Protein 6HA4 (pdb70)

Solvent-accessible surface area: 4019 Å² total; per-residue (Å²): 59,170,55,90,12,100,1,57,116,118,149,19,48,0,85,18,129,41,120,96,34,141,74,32,112,40,121,0,37,159,156,117,122,87,52,4,68,140,90,95,35,101,0,45,4,14,63,204,89,105,55,14,57,1,70

Radius of gyration: 9.96 Å; Cα contacts (8 Å, |Δi|>4): 153; chains: 1; bounding box: 22×17×27 Å

Foldseek 3Di:
DKWKAWAAQPQQWTWTQDPVGDTDIDHFDPPPQATADHGRFMWMADVPVGDIRTD

Organism: Penicillium rubens (strain ATCC 28089 / DSM 1075 / NRRL 1951 / Wisconsin 54-1255) (NCBI:txid500485)

Nearest PDB structures (foldseek):
  6hah-assembly1_A  TM=9.936E-01  e=3.985E-09  Penicillium rubens Wisconsin 54-1255
  7nxi-assembly1_A  TM=9.576E-01  e=2.485E-08  Penicillium rubens Wisconsin 54-1255
  7pgd-assembly1_A  TM=9.353E-01  e=4.404E-08  Penicillium rubens Wisconsin 54-1255
  2mhv-assembly1_A  TM=9.046E-01  e=2.217E-08  Penicillium chrysogenum
  2nbf-assembly1_A  TM=8.535E-01  e=4.867E-07  Penicillium chrysogenum

Structure (mmCIF, N/CA/C/O backbone):
data_6HA4
#
_entry.id   6HA4
#
_cell.length_a   22.719
_cell.length_b   37.587
_cell.length_c   29.956
_cell.angle_alpha   90.00
_cell.angle_beta   111.75
_cell.angle_gamma   90.00
#
_symmetry.space_group_name_H-M   'P 1 21 1'
#
loop_
_entity.id
_entity.type
_entity.pdbx_description
1 polymer 'Pc24g00380 protein'
2 non-polymer GLYCEROL
3 non-polymer '25,26,27,28-tetrahydroxypentacyclo[19.3.1.1~3,7~.1~9,13~.1~15,19~]octacosa-1(25),3(28),4,6,9(27),10,12,15(26),16,18,21,23-dodecaene-5,11,17,23-tetrasulfonic acid'
4 water water
#
loop_
_atom_site.group_PDB
_atom_site.id
_atom_site.type_symbol
_atom_site.label_atom_id
_atom_site.label_alt_id
_atom_site.label_comp_id
_atom_site.label_asym_id
_atom_site.label_entity_id
_atom_site.label_seq_id
_atom_site.pdbx_PDB_ins_code
_atom_site.Cartn_x
_atom_site.Cartn_y
_atom_site.Cartn_z
_atom_site.occupancy
_atom_site.B_iso_or_equiv
_atom_site.auth_seq_id
_atom_site.auth_comp_id
_atom_site.auth_asym_id
_atom_site.auth_atom_id
_atom_site.pdbx_PDB_model_num
ATOM 1 N N . ALA A 1 1 ? 4.886 -0.572 41.786 1.00 20.64 1 ALA A N 1
ATOM 2 C CA . ALA A 1 1 ? 3.492 -0.541 42.213 1.00 19.11 1 ALA A CA 1
ATOM 3 C C . ALA A 1 1 ? 2.582 -0.758 41.012 1.00 19.87 1 ALA A C 1
ATOM 4 O O . ALA A 1 1 ? 2.867 -0.232 39.946 1.00 17.77 1 ALA A O 1
ATOM 6 N N . LYS A 1 2 ? 1.480 -1.506 41.182 1.00 17.21 2 LYS A N 1
ATOM 7 C CA A LYS A 1 2 ? 0.496 -1.718 40.121 0.50 16.62 2 LYS A CA 1
ATOM 8 C CA B LYS A 1 2 ? 0.507 -1.697 40.108 0.50 17.01 2 LYS A CA 1
ATOM 9 C C . LYS A 1 2 ? -0.763 -0.927 40.446 1.00 19.75 2 LYS A C 1
ATOM 10 O O . LYS A 1 2 ? -1.381 -1.175 41.482 1.00 23.22 2 LYS A O 1
ATOM 21 N N . TYR A 1 3 ? -1.120 0.051 39.596 1.00 13.98 3 TYR A N 1
ATOM 22 C CA . TYR A 1 3 ? -2.269 0.913 39.835 1.00 14.48 3 TYR A CA 1
ATOM 23 C C . TYR A 1 3 ? -3.333 0.750 38.772 1.00 15.61 3 TYR A C 1
ATOM 24 O O . TYR A 1 3 ? -3.031 0.430 37.624 1.00 16.03 3 TYR A O 1
ATOM 33 N N . THR A 1 4 ? -4.573 1.029 39.146 1.00 14.83 4 THR A N 1
ATOM 34 C CA . THR A 1 4 ? -5.688 1.071 38.219 1.00 13.45 4 THR A CA 1
ATOM 35 C C . THR A 1 4 ? -6.177 2.502 38.137 1.00 14.89 4 THR A C 1
ATOM 36 O O . THR A 1 4 ? -6.292 3.179 39.160 1.00 15.69 4 THR A O 1
ATOM 40 N N . GLY A 1 5 ? -6.466 2.952 36.927 1.00 11.42 5 GLY A N 1
ATOM 41 C CA . GLY A 1 5 ? -6.997 4.283 36.703 1.00 12.66 5 GLY A CA 1
ATOM 42 C C . GLY A 1 5 ? -8.082 4.285 35.654 1.00 13.36 5 GLY A C 1
ATOM 43 O O . GLY A 1 5 ? -8.721 3.258 35.397 1.00 13.99 5 GLY A O 1
ATOM 44 N N . LYS A 1 6 ? -8.319 5.466 35.082 1.00 11.68 6 LYS A N 1
ATOM 45 C CA . LYS A 1 6 ? -9.347 5.694 34.075 1.00 12.83 6 LYS A CA 1
ATOM 46 C C . LYS A 1 6 ? -8.697 6.334 32.880 1.00 13.33 6 LYS A C 1
ATOM 47 O O . LYS A 1 6 ? -7.915 7.273 33.053 1.00 14.35 6 LYS A O 1
ATOM 53 N N . CYS A 1 7 ? -9.059 5.901 31.668 1.00 13.26 7 CYS A N 1
ATOM 54 C CA . CYS A 1 7 ? -8.486 6.4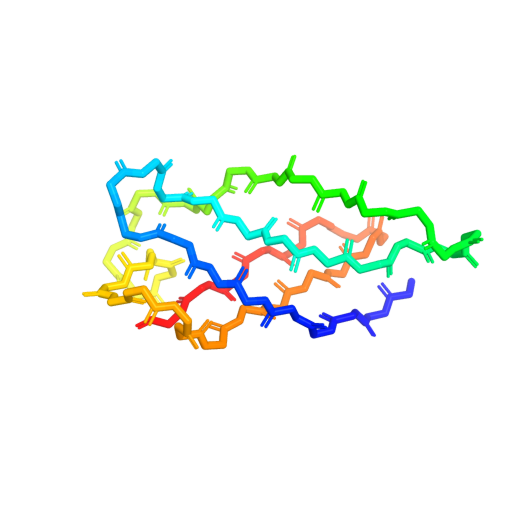88 30.470 1.00 12.88 7 CYS A CA 1
ATOM 55 C C . CYS A 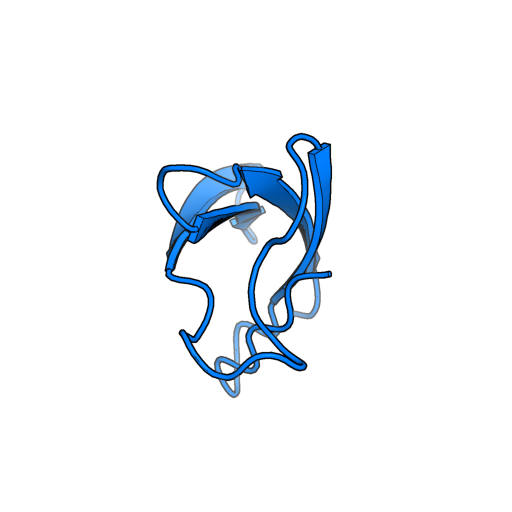1 7 ? -9.472 7.376 29.725 1.00 15.90 7 CYS A C 1
ATOM 56 O O . CYS A 1 7 ? -10.682 7.240 29.895 1.00 15.20 7 CYS A O 1
ATOM 59 N N . THR A 1 8 ? -8.940 8.328 28.943 1.00 14.78 8 THR A N 1
ATOM 60 C CA . THR A 1 8 ? -9.732 9.188 28.063 1.00 14.76 8 THR A CA 1
ATOM 61 C C . THR A 1 8 ? -9.464 8.779 26.622 1.00 17.71 8 THR A C 1
ATOM 62 O O . THR A 1 8 ? -8.322 8.475 26.269 1.00 17.05 8 THR A O 1
ATOM 66 N N . LYS A 1 9 ? -10.505 8.742 25.794 1.00 15.33 9 LYS A N 1
ATOM 67 C CA . LYS A 1 9 ? -10.387 8.251 24.429 1.00 15.47 9 LYS A CA 1
ATOM 68 C C . LYS A 1 9 ? -9.656 9.202 23.478 1.00 17.61 9 LYS A C 1
ATOM 69 O O . LYS A 1 9 ? -8.787 8.749 22.731 1.00 16.40 9 LYS A O 1
ATOM 75 N N . SER A 1 10 ? -10.009 10.493 23.475 1.00 14.75 10 SER A N 1
ATOM 76 C CA A SER A 1 10 ? -9.429 11.423 22.511 0.70 14.16 10 SER A CA 1
ATOM 77 C CA B SER A 1 10 ? -9.429 11.432 22.512 0.30 14.26 10 SER A CA 1
ATOM 78 C C . SER A 1 10 ? -7.930 11.637 22.731 1.00 17.06 10 SER A C 1
ATOM 79 O O . SER A 1 10 ? -7.170 11.602 21.768 1.00 16.34 10 SER A O 1
ATOM 84 N N . LYS A 1 11 ? -7.483 11.759 23.988 1.00 14.95 11 LYS A N 1
ATOM 85 C CA . LYS A 1 11 ? -6.049 11.915 24.258 1.00 14.11 11 LYS A CA 1
ATOM 86 C C . LYS A 1 11 ? -5.340 10.561 24.384 1.00 15.84 11 LYS A C 1
ATOM 87 O O . LYS A 1 11 ? -4.108 10.507 24.413 1.00 15.97 11 LYS A O 1
ATOM 93 N N . ASN A 1 12 ? -6.114 9.470 24.470 1.00 13.91 12 ASN A N 1
ATOM 94 C CA . ASN A 1 12 ? -5.579 8.129 24.675 1.00 12.73 12 ASN A CA 1
ATOM 95 C C . ASN A 1 12 ? -4.634 8.096 25.868 1.00 14.19 12 ASN A C 1
ATOM 96 O O . ASN A 1 12 ? -3.519 7.588 25.771 1.00 13.03 12 ASN A O 1
ATOM 101 N N . GLU A 1 13 ? -5.084 8.643 26.995 1.00 12.92 13 GLU A N 1
ATOM 102 C CA . GLU A 1 13 ? -4.257 8.761 28.188 1.00 13.73 13 GLU A CA 1
ATOM 103 C C . GLU A 1 13 ? -4.874 8.028 29.352 1.00 15.30 13 GLU A C 1
ATOM 104 O O . GLU A 1 13 ? -6.098 8.010 29.496 1.00 14.99 13 GLU A O 1
ATOM 110 N N . CYS A 1 14 ? -4.019 7.505 30.232 1.00 12.48 14 CYS A N 1
ATOM 111 C CA . CYS A 1 14 ? -4.437 6.836 31.451 1.00 11.62 14 CYS A CA 1
ATOM 112 C C . CYS A 1 14 ? -4.181 7.765 32.628 1.00 13.70 14 CYS A C 1
ATOM 113 O O . CYS A 1 14 ? -3.052 8.231 32.800 1.00 15.08 14 CYS A O 1
ATOM 116 N N . LYS A 1 15 ? -5.214 8.019 33.445 1.00 11.95 15 LYS A N 1
ATOM 117 C CA . LYS A 1 15 ? -5.082 8.848 34.636 1.00 11.71 15 LYS A CA 1
ATOM 118 C C . LYS A 1 15 ? -5.124 7.951 35.858 1.00 13.80 15 LYS A C 1
ATOM 119 O O . LYS A 1 15 ? -6.121 7.266 36.080 1.00 13.65 15 LYS A O 1
ATOM 125 N N . TYR A 1 16 ? -4.050 7.937 36.647 1.00 12.46 16 TYR A N 1
ATOM 126 C CA . TYR A 1 16 ? -4.004 7.122 37.856 1.00 12.06 16 TYR A CA 1
ATOM 127 C C . TYR A 1 16 ? -3.376 7.903 39.007 1.00 15.35 16 TYR A C 1
ATOM 128 O O . TYR A 1 16 ? -2.693 8.899 38.779 1.00 14.42 16 TYR A O 1
ATOM 137 N N . LYS A 1 17 ? -3.540 7.415 40.231 1.00 15.99 17 LYS A N 1
ATOM 138 C CA . LYS A 1 17 ? -2.907 8.041 41.389 1.00 16.33 17 LYS A CA 1
ATOM 139 C C . LYS A 1 17 ? -1.610 7.310 41.710 1.00 19.84 17 LYS A C 1
ATOM 140 O O . LYS A 1 17 ? -1.629 6.099 41.917 1.00 19.79 17 LYS A O 1
ATOM 146 N N . ASN A 1 18 ? -0.481 8.035 41.731 1.00 16.00 18 ASN A N 1
ATOM 147 C CA . ASN A 1 18 ? 0.840 7.431 41.942 1.00 16.87 18 ASN A CA 1
ATOM 148 C C . ASN A 1 18 ? 1.102 7.111 43.424 1.00 19.85 18 ASN A C 1
ATOM 149 O O . ASN A 1 18 ? 0.189 7.229 44.235 1.00 19.17 18 ASN A O 1
ATOM 154 N N . ASP A 1 19 ? 2.340 6.714 43.782 1.00 18.54 19 ASP A N 1
ATOM 155 C CA . ASP A 1 19 ? 2.673 6.358 45.167 1.00 18.97 19 ASP A CA 1
ATOM 156 C C . ASP A 1 19 ? 2.212 7.425 46.145 1.00 20.86 19 ASP A C 1
ATOM 157 O O . ASP A 1 19 ? 1.815 7.091 47.260 1.00 20.35 19 ASP A O 1
ATOM 162 N N . ALA A 1 20 ? 2.410 8.705 45.790 1.00 17.88 20 ALA A N 1
ATOM 163 C CA . ALA A 1 20 ? 2.116 9.822 46.687 1.00 17.24 20 ALA A CA 1
ATOM 164 C C . ALA A 1 20 ? 0.650 10.258 46.658 1.00 19.94 20 ALA A C 1
ATOM 165 O O . ALA A 1 20 ? 0.254 11.121 47.434 1.00 19.72 20 ALA A O 1
ATOM 167 N N . GLY A 1 21 ? -0.140 9.676 45.770 1.00 18.62 21 GLY A N 1
ATOM 168 C CA . GLY A 1 21 ? -1.544 10.035 45.630 1.00 19.27 21 GLY A CA 1
ATOM 169 C C . GLY A 1 21 ? -1.774 11.096 44.573 1.00 21.53 21 GLY A C 1
ATOM 170 O O . GLY A 1 21 ? -2.896 11.580 44.420 1.00 21.95 21 GLY A O 1
ATOM 171 N N . LYS A 1 22 ? -0.713 11.486 43.848 1.00 16.92 22 LYS A N 1
ATOM 172 C CA . LYS A 1 22 ? -0.811 12.521 42.823 1.00 17.15 22 LYS A CA 1
ATOM 173 C C . LYS A 1 22 ? -1.432 11.971 41.546 1.00 19.51 22 LYS A C 1
ATOM 174 O O . LYS A 1 22 ? -0.983 10.945 41.042 1.00 17.57 22 LYS A O 1
ATOM 180 N N . ASP A 1 23 ? -2.373 12.713 40.954 1.00 17.52 23 ASP A N 1
ATOM 181 C CA . ASP A 1 23 ? -2.930 12.335 39.656 1.00 16.65 23 ASP A CA 1
ATOM 182 C C . ASP A 1 23 ? -1.806 12.355 38.634 1.00 18.55 23 ASP A C 1
ATOM 183 O O . ASP A 1 23 ? -1.049 13.321 38.567 1.00 18.84 23 ASP A O 1
ATOM 188 N N . THR A 1 24 ? -1.665 11.267 37.882 1.00 14.44 24 THR A N 1
ATOM 189 C CA . THR A 1 24 ? -0.598 11.104 36.907 1.00 14.57 24 THR A CA 1
ATOM 190 C C . THR A 1 24 ? -1.218 10.688 35.588 1.00 16.24 24 THR A C 1
ATOM 191 O O . THR A 1 24 ? -2.053 9.781 35.558 1.00 14.78 24 THR A O 1
ATOM 195 N N . PHE A 1 25 ? -0.896 11.414 34.518 1.00 13.99 25 PHE A N 1
ATOM 196 C CA . PHE A 1 25 ? -1.432 11.157 33.188 1.00 14.58 25 PHE A CA 1
ATOM 197 C C . PHE A 1 25 ? -0.326 10.612 32.309 1.00 20.04 25 PHE A C 1
ATOM 198 O O . PHE A 1 25 ? 0.701 11.264 32.138 1.00 20.89 25 PHE A O 1
ATOM 206 N N . ILE A 1 26 ? -0.514 9.410 31.771 1.00 15.12 26 ILE A N 1
ATOM 207 C CA . ILE A 1 26 ? 0.470 8.808 30.879 1.00 15.04 26 ILE A CA 1
ATOM 208 C C . ILE A 1 26 ? -0.211 8.330 29.616 1.00 17.42 26 ILE A C 1
ATOM 209 O O . ILE A 1 26 ? -1.407 8.034 29.618 1.00 17.18 26 ILE A O 1
ATOM 214 N N . LYS A 1 27 ? 0.565 8.189 28.559 1.00 14.96 27 LYS A N 1
ATOM 215 C CA . LYS A 1 27 ? 0.042 7.837 27.249 1.00 15.27 27 LYS A CA 1
ATOM 216 C C . LYS A 1 27 ? -0.241 6.338 27.176 1.00 15.96 27 LYS A C 1
ATOM 217 O O . LYS A 1 27 ? 0.618 5.534 27.540 1.00 15.87 27 LYS A O 1
ATOM 223 N N . CYS A 1 28 ? -1.451 5.948 26.751 1.00 13.48 28 CYS A N 1
ATOM 224 C CA . CYS A 1 28 ? -1.711 4.550 26.420 1.00 14.43 28 CYS A CA 1
ATOM 225 C C . CYS A 1 28 ? -0.937 4.264 25.141 1.00 16.22 28 CYS A C 1
ATOM 226 O O . CYS A 1 28 ? -0.860 5.135 24.273 1.00 16.16 28 CYS A O 1
ATOM 229 N N . PRO A 1 29 ? -0.615 2.995 24.871 1.00 14.42 29 PRO A N 1
ATOM 230 C CA . PRO A 1 29 ? -0.103 2.645 23.540 1.00 13.58 29 PRO A CA 1
ATOM 231 C C . PRO A 1 29 ? -1.153 2.858 22.455 1.00 16.55 29 PRO A C 1
ATOM 232 O O . PRO A 1 29 ? -2.354 2.829 22.737 1.00 14.95 29 PRO A O 1
ATOM 236 N N . LYS A 1 30 ? -0.703 3.048 21.214 1.00 14.41 30 LYS A N 1
ATOM 237 C CA . LYS A 1 30 ? -1.617 3.109 20.083 1.00 14.51 30 LYS A CA 1
ATOM 238 C C . LYS A 1 30 ? -2.160 1.713 19.760 1.00 16.11 30 LYS A C 1
ATOM 239 O O . LYS A 1 30 ? -3.298 1.594 19.303 1.00 17.09 30 LYS A O 1
ATOM 245 N N . PHE A 1 31 ? -1.352 0.663 19.967 1.00 14.38 31 PHE A N 1
ATOM 246 C CA . PHE A 1 31 ? -1.765 -0.700 19.627 1.00 15.21 31 PHE A CA 1
ATOM 247 C C . PHE A 1 31 ? -3.177 -0.993 20.109 1.00 18.89 31 PHE A C 1
ATOM 248 O O . PHE A 1 31 ? -3.493 -0.714 21.261 1.00 17.25 31 PHE A O 1
ATOM 256 N N . ASP A 1 32 ? -4.031 -1.530 19.220 1.00 18.66 32 ASP A N 1
ATOM 257 C CA . ASP A 1 32 ? -5.459 -1.723 19.490 1.00 18.56 32 ASP A CA 1
ATOM 258 C C . ASP A 1 32 ? -5.756 -2.353 20.839 1.00 23.05 32 ASP A C 1
ATOM 259 O O . ASP A 1 32 ? -6.644 -1.879 21.544 1.00 22.80 32 ASP A O 1
ATOM 264 N N . ASN A 1 33 ? -5.051 -3.432 21.191 1.00 21.08 33 ASN A N 1
ATOM 265 C CA . ASN A 1 33 ? -5.361 -4.187 22.405 1.00 20.96 33 ASN A CA 1
ATOM 266 C C . ASN A 1 33 ? -4.949 -3.473 23.697 1.00 21.67 33 ASN A C 1
ATOM 267 O O . ASN A 1 33 ? -5.293 -3.947 24.781 1.00 20.93 33 ASN A O 1
ATOM 272 N N . LYS A 1 34 ? -4.224 -2.345 23.598 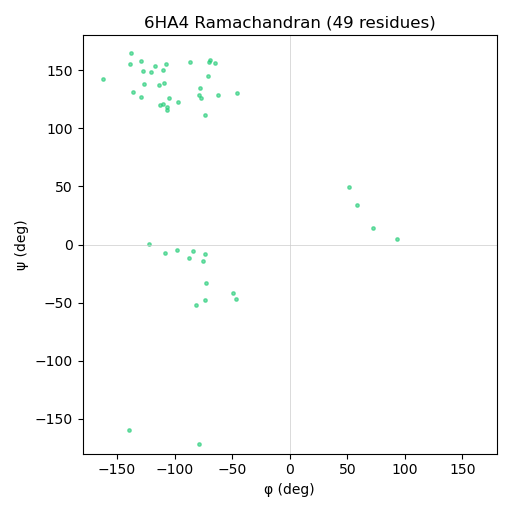1.00 16.72 34 LYS A N 1
ATOM 273 C CA . LYS A 1 34 ? -3.796 -1.586 24.776 1.00 16.43 34 LYS A CA 1
ATOM 274 C C . LYS A 1 34 ? -4.283 -0.132 24.746 1.00 17.08 34 LYS A C 1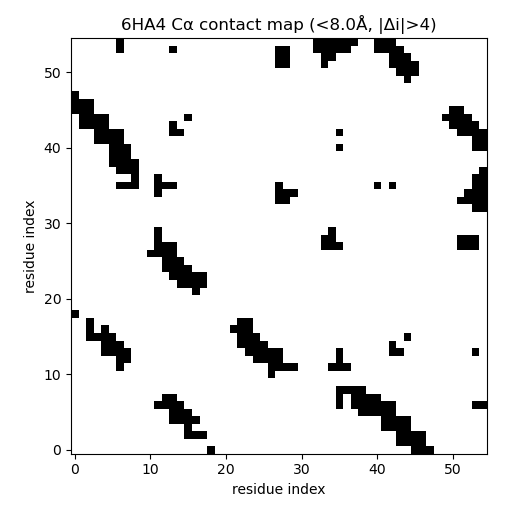
ATOM 275 O O . LYS A 1 34 ? -3.953 0.634 25.649 1.00 13.81 34 LYS A O 1
ATOM 281 N N . LYS A 1 35 ? -5.026 0.270 23.706 1.00 15.54 35 LYS A N 1
ATOM 282 C CA . LYS A 1 35 ? -5.459 1.658 23.577 1.00 15.96 35 LYS A CA 1
ATOM 283 C C . LYS A 1 35 ? -6.759 1.930 24.320 1.00 16.40 35 LYS A C 1
ATOM 284 O O . LYS A 1 35 ? -7.586 1.033 24.485 1.00 16.01 35 LYS A O 1
ATOM 290 N N . CYS A 1 36 ? -6.993 3.194 24.669 1.00 13.51 36 CYS A N 1
ATOM 291 C CA . CYS A 1 36 ? -8.267 3.573 25.266 1.00 14.07 36 CYS A CA 1
ATOM 292 C C . CYS A 1 36 ? -9.332 3.664 24.192 1.00 16.70 36 CYS A C 1
ATOM 293 O O . CYS A 1 36 ? -9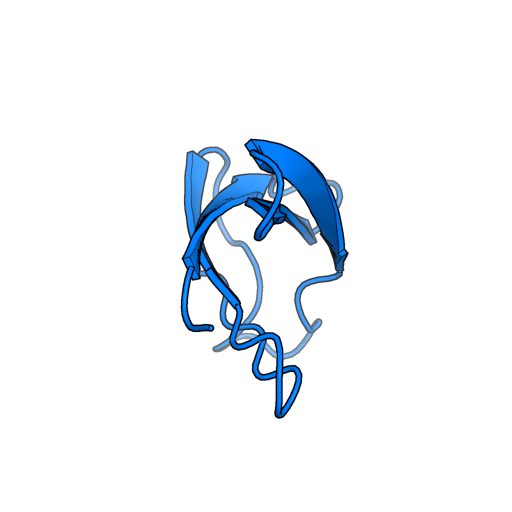.170 4.430 23.248 1.00 16.66 36 CYS A O 1
ATOM 296 N N . THR A 1 37 ? -10.453 2.955 24.365 1.00 15.32 37 THR A N 1
ATOM 297 C CA . THR A 1 37 ? -11.517 2.961 23.358 1.00 16.05 37 THR A CA 1
ATOM 298 C C . THR A 1 37 ? -12.772 3.736 23.775 1.00 19.51 37 THR A C 1
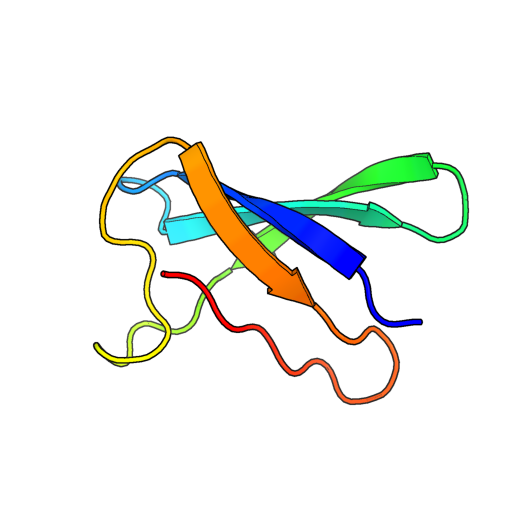ATOM 299 O O . THR A 1 37 ? -13.652 3.937 22.940 1.00 19.75 37 THR A O 1
ATOM 303 N N . LYS A 1 38 ? -12.853 4.194 25.031 1.00 16.93 38 LYS A N 1
ATOM 304 C CA . LYS A 1 38 ? -14.015 4.941 25.508 1.00 16.98 38 LYS A CA 1
ATOM 305 C C . LYS A 1 38 ? -13.644 5.685 26.780 1.00 19.68 38 LYS A C 1
ATOM 306 O O . LYS A 1 38 ? -12.910 5.145 27.605 1.00 18.18 38 LYS A O 1
ATOM 312 N N . ASP A 1 39 ? -14.163 6.909 26.955 1.00 16.81 39 ASP A N 1
ATOM 313 C CA A ASP A 1 39 ? -13.885 7.691 28.156 0.50 15.75 39 ASP A CA 1
ATOM 314 C CA B ASP A 1 39 ? -13.892 7.697 28.157 0.50 15.80 39 ASP A CA 1
ATOM 315 C C . ASP A 1 39 ? -14.299 6.917 29.397 1.00 19.74 39 ASP A C 1
ATOM 316 O O . ASP A 1 39 ? -15.376 6.311 29.424 1.00 18.27 39 ASP A O 1
ATOM 325 N N . ASN A 1 40 ? -13.452 6.962 30.431 1.00 16.74 40 A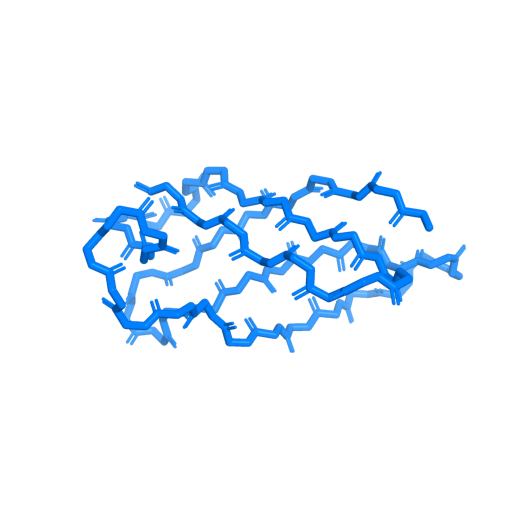SN A N 1
ATOM 326 C CA . ASN A 1 40 ? -13.680 6.299 31.709 1.00 16.20 40 ASN A CA 1
ATOM 327 C C . ASN A 1 40 ? -13.518 4.789 31.624 1.00 16.03 40 ASN A C 1
ATOM 328 O O . ASN A 1 40 ? -13.808 4.109 32.600 1.00 15.46 40 ASN A O 1
ATOM 333 N N . ASN A 1 41 ? -12.919 4.265 30.544 1.00 12.97 41 ASN A N 1
ATOM 334 C CA . ASN A 1 41 ? -12.553 2.851 30.543 1.00 12.28 41 ASN A CA 1
ATOM 335 C C . ASN A 1 41 ? -11.414 2.621 31.518 1.00 15.54 41 ASN A C 1
ATOM 336 O O . ASN A 1 41 ? -10.729 3.559 31.920 1.00 14.19 41 ASN A O 1
ATOM 341 N N . LYS A 1 42 ? -11.259 1.386 31.955 1.00 14.49 42 LYS A N 1
ATOM 342 C CA . LYS A 1 42 ? -10.205 1.034 32.887 1.00 14.35 42 LYS A CA 1
ATOM 343 C C . LYS A 1 42 ? -8.845 1.081 32.213 1.00 15.62 42 LYS A C 1
ATOM 344 O O . LYS A 1 42 ? -8.717 0.722 31.042 1.00 15.13 42 LYS A O 1
ATOM 350 N N . CYS A 1 43 ? -7.820 1.495 32.956 1.00 11.82 43 CYS A N 1
ATOM 351 C CA . CYS A 1 43 ? -6.445 1.313 32.517 1.00 11.74 43 CYS A CA 1
ATOM 352 C C . CYS A 1 43 ? -5.618 0.888 33.717 1.00 12.25 43 CYS A C 1
ATOM 353 O O . CYS A 1 43 ? -5.985 1.181 34.851 1.00 12.16 43 CYS A O 1
ATOM 356 N N . THR A 1 44 ? -4.508 0.194 33.480 1.00 12.08 44 THR A N 1
ATOM 357 C CA . THR A 1 44 ? -3.595 -0.191 34.555 1.00 12.65 44 THR A CA 1
ATOM 358 C C . THR A 1 44 ? -2.187 0.243 34.215 1.00 15.85 44 THR A C 1
ATOM 359 O O . THR A 1 44 ? -1.845 0.384 33.045 1.00 13.39 44 THR A O 1
ATOM 363 N N . VAL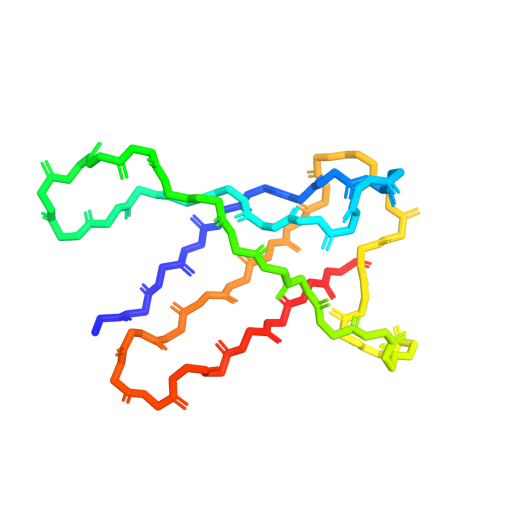 A 1 45 ? -1.407 0.557 35.242 1.00 13.11 45 VAL A N 1
ATOM 364 C CA . VAL A 1 45 ? -0.026 0.985 35.080 1.00 14.15 45 VAL A CA 1
ATOM 365 C C . VAL A 1 45 ? 0.810 0.270 36.121 1.00 15.85 45 VAL A C 1
ATOM 366 O O . VAL A 1 45 ? 0.449 0.284 37.293 1.00 17.70 45 VAL A O 1
ATOM 370 N N . ASP A 1 46 ? 1.931 -0.331 35.710 1.00 13.55 46 ASP A N 1
ATOM 371 C CA . ASP A 1 46 ? 2.908 -0.888 36.634 1.00 13.85 46 ASP A CA 1
ATOM 372 C C . ASP A 1 46 ? 4.086 0.063 36.607 1.00 15.34 46 ASP A C 1
ATOM 373 O O . ASP A 1 46 ? 4.650 0.290 35.542 1.00 15.46 46 ASP A O 1
ATOM 378 N N . THR A 1 47 ? 4.382 0.711 37.737 1.00 13.38 47 THR A N 1
ATOM 379 C CA . THR A 1 47 ? 5.386 1.774 37.758 1.00 13.80 47 THR A CA 1
ATOM 380 C C . THR A 1 47 ? 6.820 1.249 37.694 1.00 16.75 47 THR A C 1
ATOM 381 O O . THR A 1 47 ? 7.735 2.036 37.449 1.00 16.68 47 THR A O 1
ATOM 385 N N . TYR A 1 48 ? 7.040 -0.054 37.907 1.00 13.46 48 TYR A N 1
ATOM 386 C CA . TYR A 1 48 ? 8.385 -0.604 37.774 1.00 13.67 48 TYR A CA 1
ATOM 387 C C . TYR A 1 48 ? 8.717 -0.888 36.306 1.00 17.35 48 TYR A C 1
ATOM 388 O O . TYR A 1 48 ? 9.782 -0.493 35.838 1.00 19.13 48 TYR A O 1
ATOM 397 N N . ASN A 1 49 ? 7.849 -1.625 35.606 1.00 16.38 49 ASN A N 1
ATOM 398 C CA . ASN A 1 49 ? 8.127 -2.059 34.234 1.00 16.79 49 ASN A CA 1
ATOM 399 C C . ASN A 1 49 ? 7.458 -1.154 33.179 1.00 18.20 49 ASN A C 1
ATOM 400 O O . ASN A 1 49 ? 7.704 -1.332 31.986 1.00 17.66 49 ASN A O 1
ATOM 405 N N . ASN A 1 50 ? 6.641 -0.176 33.617 1.00 15.76 50 ASN A N 1
ATOM 406 C CA . ASN A 1 50 ? 5.883 0.727 32.739 1.00 14.96 50 ASN A CA 1
ATOM 407 C C . ASN A 1 50 ? 4.942 -0.012 31.784 1.00 16.93 50 ASN A C 1
ATOM 408 O O . ASN A 1 50 ? 4.687 0.457 30.670 1.00 16.14 50 ASN A O 1
ATOM 413 N N . ALA A 1 51 ? 4.374 -1.126 32.240 1.00 14.82 51 ALA A N 1
ATOM 414 C CA . ALA A 1 51 ? 3.343 -1.809 31.468 1.00 14.90 51 ALA A CA 1
ATOM 415 C C . ALA A 1 51 ? 2.077 -0.971 31.577 1.00 17.47 51 ALA A C 1
ATOM 416 O O . ALA A 1 51 ? 1.563 -0.796 32.676 1.00 16.83 51 ALA A O 1
ATOM 418 N N . VAL A 1 52 ? 1.658 -0.348 30.473 1.00 14.45 52 VAL A N 1
ATOM 419 C CA . VAL A 1 52 ? 0.462 0.483 30.438 1.00 15.56 52 VAL A CA 1
ATOM 420 C C . VAL A 1 52 ? -0.553 -0.224 29.565 1.00 17.24 52 VAL A C 1
ATOM 421 O O . VAL A 1 52 ? -0.296 -0.455 28.383 1.00 16.96 52 VAL A O 1
ATOM 425 N N . ASP A 1 53 ? -1.708 -0.562 30.138 1.00 14.62 53 ASP A N 1
ATOM 426 C CA A ASP A 1 53 ? -2.763 -1.273 29.421 0.30 13.76 53 ASP A CA 1
ATOM 427 C CA B ASP A 1 53 ? -2.766 -1.266 29.419 0.70 14.05 53 ASP A CA 1
ATOM 428 C C . ASP A 1 53 ? -4.084 -0.528 29.589 1.00 16.10 53 ASP A C 1
ATOM 429 O O . ASP A 1 53 ? -4.604 -0.447 30.696 1.00 15.57 53 ASP A O 1
ATOM 438 N N . CYS A 1 54 ? -4.614 0.020 28.498 1.00 14.29 54 CYS A N 1
ATOM 439 C CA . CYS A 1 54 ? -5.876 0.747 28.525 1.00 14.31 54 CYS A CA 1
ATOM 440 C C . CYS A 1 54 ? -6.912 -0.078 27.794 1.00 18.27 54 CYS A C 1
ATOM 441 O O . CYS A 1 54 ? -6.560 -0.886 26.937 1.00 18.25 54 CYS A O 1
ATOM 444 N N . ASP A 1 55 ? -8.174 0.040 28.190 1.00 16.46 55 ASP A N 1
ATOM 445 C CA . ASP A 1 55 ? -9.237 -0.794 27.626 1.00 16.87 55 ASP A CA 1
ATOM 446 C C . ASP A 1 55 ? -10.114 -0.012 26.662 1.00 19.58 55 ASP A C 1
ATOM 447 O O . ASP A 1 55 ? -10.785 -0.654 25.831 1.00 23.28 55 ASP A O 1
#

CATH classification: 2.40.50.60

Sequence (55 aa):
AKKYTGKCTKSSKNECKYKNDAGKDTFIKCPKFDNKKCTKDDNNKCTVDTYNNAVDDCD

InterPro domains:
  IPR022706 Antifungal protein [PF11402] (39-89)
  IPR023112 Antifungal protein domain superfamily [G3DSA:2.40.50.60] (38-92)
  IPR023112 Antifungal protein domain superfamily [SSF57598] (38-91)

B-factor: mean 20.82, std 7.94, range [11.42, 59.84]

Secondary structure (DSSP, 8-state):
-EEEEEEETTTTEEEEE-TTS-EEEEEPPSSGGGS--STTEEEEEETTT--EEE-